Protein AF-A0A7J9Y4L5-F1 (afdb_monomer_lite)

Structure (mmCIF, N/CA/C/O backbone):
data_AF-A0A7J9Y4L5-F1
#
_entry.id   AF-A0A7J9Y4L5-F1
#
loop_
_atom_site.group_PDB
_atom_site.id
_atom_site.type_symbol
_atom_site.label_atom_id
_atom_site.label_alt_id
_atom_site.label_comp_id
_atom_site.label_asym_id
_atom_site.label_entity_id
_atom_site.label_seq_id
_atom_site.pdbx_PDB_ins_code
_atom_site.Cartn_x
_atom_site.Cartn_y
_atom_site.Cartn_z
_atom_site.occupancy
_atom_site.B_iso_or_equiv
_atom_site.auth_seq_id
_atom_site.auth_comp_id
_atom_site.auth_asym_id
_atom_site.auth_atom_id
_atom_site.pdbx_PDB_model_num
ATOM 1 N N . MET A 1 1 ? 17.121 27.823 46.469 1.00 48.62 1 MET A N 1
ATOM 2 C CA . MET A 1 1 ? 16.481 26.758 45.669 1.00 48.62 1 MET A CA 1
ATOM 3 C C . MET A 1 1 ? 16.625 27.134 44.200 1.00 48.62 1 MET A C 1
ATOM 5 O O . MET A 1 1 ? 15.934 28.035 43.753 1.00 48.62 1 MET A O 1
ATOM 9 N N . LEU A 1 2 ? 17.602 26.552 43.496 1.00 52.81 2 LEU A N 1
ATOM 10 C CA . LEU A 1 2 ? 17.820 26.772 42.059 1.00 52.81 2 LEU A CA 1
ATOM 11 C C . LEU A 1 2 ? 17.184 25.622 41.260 1.00 52.81 2 LEU A C 1
ATOM 13 O O . LEU A 1 2 ? 17.305 24.476 41.698 1.00 52.81 2 LEU A O 1
ATOM 17 N N . PRO A 1 3 ? 16.549 25.881 40.104 1.00 65.38 3 PRO A N 1
ATOM 18 C CA . PRO A 1 3 ? 16.038 24.817 39.252 1.00 65.38 3 PRO A CA 1
ATOM 19 C C . PRO A 1 3 ? 17.177 24.134 38.482 1.00 65.38 3 PRO A C 1
ATOM 21 O O . PRO A 1 3 ? 18.022 24.784 37.863 1.00 65.38 3 PRO A O 1
ATOM 24 N N . ALA A 1 4 ? 17.182 22.802 38.531 1.00 57.53 4 ALA A N 1
ATOM 25 C CA . ALA A 1 4 ? 18.110 21.948 37.807 1.00 57.53 4 ALA A CA 1
ATOM 26 C C . ALA A 1 4 ? 17.951 22.133 36.289 1.00 57.53 4 ALA A C 1
ATOM 28 O O . ALA A 1 4 ? 16.862 22.007 35.728 1.00 57.53 4 ALA A O 1
ATOM 29 N N . ARG A 1 5 ? 19.066 22.436 35.624 1.00 57.91 5 ARG A N 1
ATOM 30 C CA . ARG A 1 5 ? 19.167 22.599 34.174 1.00 57.91 5 ARG A CA 1
ATOM 31 C C . ARG A 1 5 ? 19.217 21.207 33.534 1.00 57.91 5 ARG A C 1
ATOM 33 O O . ARG A 1 5 ? 20.216 20.505 33.666 1.00 57.91 5 ARG A O 1
ATOM 40 N N . VAL A 1 6 ? 18.144 20.800 32.860 1.00 63.28 6 VAL A N 1
ATOM 41 C CA . VAL A 1 6 ? 18.104 19.553 32.081 1.00 63.28 6 VAL A CA 1
ATOM 42 C C . VAL A 1 6 ? 18.941 19.751 30.816 1.00 63.28 6 VAL A C 1
ATOM 44 O O . VAL A 1 6 ? 18.587 20.535 29.939 1.00 63.28 6 VAL A O 1
ATOM 47 N N . SER A 1 7 ? 20.086 19.071 30.754 1.00 60.62 7 SER A N 1
ATOM 48 C CA . SER A 1 7 ? 20.975 19.047 29.592 1.00 60.62 7 SER A CA 1
ATOM 49 C C . SER A 1 7 ? 20.560 17.898 28.675 1.00 60.62 7 SER A C 1
ATOM 51 O O . SER A 1 7 ? 20.780 16.731 28.997 1.00 60.62 7 SER A O 1
ATOM 53 N N . ILE A 1 8 ? 19.924 18.219 27.549 1.00 56.81 8 ILE A N 1
ATOM 54 C CA . ILE A 1 8 ? 19.566 17.242 26.515 1.00 56.81 8 ILE A CA 1
ATOM 55 C C . ILE A 1 8 ? 20.778 17.085 25.592 1.00 56.81 8 ILE A C 1
ATOM 57 O O . ILE A 1 8 ? 21.030 17.925 24.731 1.00 56.81 8 ILE A O 1
ATOM 61 N N . SER A 1 9 ? 21.542 16.009 25.789 1.00 58.44 9 SER A N 1
ATOM 62 C CA . SER A 1 9 ? 22.576 15.574 24.846 1.00 58.44 9 SER A CA 1
ATOM 63 C C . SER A 1 9 ? 21.907 14.891 23.656 1.00 58.44 9 SER A C 1
ATOM 65 O O . SER A 1 9 ? 21.379 13.788 23.783 1.00 58.44 9 SER A O 1
ATOM 67 N N . ILE A 1 10 ? 21.923 15.549 22.500 1.00 63.53 10 ILE A N 1
ATOM 68 C CA . ILE A 1 10 ? 21.494 14.971 21.224 1.00 63.53 10 ILE A CA 1
ATOM 69 C C . ILE A 1 10 ? 22.651 14.102 20.701 1.00 63.53 10 ILE A C 1
ATOM 71 O O . ILE A 1 10 ? 23.722 14.649 20.427 1.00 63.53 10 ILE A O 1
ATOM 75 N N . PRO A 1 11 ? 22.495 12.774 20.545 1.00 60.59 11 PRO A N 1
ATOM 76 C CA . PRO A 1 11 ? 23.514 11.964 19.894 1.00 60.59 11 PRO A CA 1
ATOM 77 C C . PRO A 1 11 ? 23.553 12.308 18.400 1.00 60.59 11 PRO A C 1
ATOM 79 O O . PRO A 1 11 ? 22.579 12.117 17.670 1.00 60.59 11 PRO A O 1
ATOM 82 N N . ALA A 1 12 ? 24.689 12.839 17.948 1.00 59.59 12 ALA A N 1
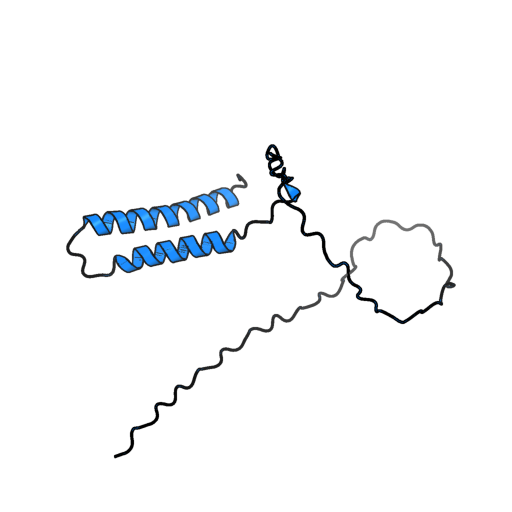ATOM 83 C CA . ALA A 1 12 ? 24.987 13.039 16.539 1.00 59.59 12 ALA A CA 1
ATOM 84 C C . ALA A 1 12 ? 25.144 11.668 15.864 1.00 59.59 12 ALA A C 1
ATOM 86 O O . ALA A 1 12 ? 26.113 10.949 16.104 1.00 59.59 12 ALA A O 1
ATOM 87 N N . TRP A 1 13 ? 24.173 11.290 15.036 1.00 60.22 13 TRP A N 1
ATOM 88 C CA . TRP A 1 13 ? 24.277 10.101 14.197 1.00 60.22 13 TRP A CA 1
ATOM 89 C C . TRP A 1 13 ? 25.297 10.360 13.076 1.00 60.22 13 TRP A C 1
ATOM 91 O O . TRP A 1 13 ? 25.251 11.424 12.451 1.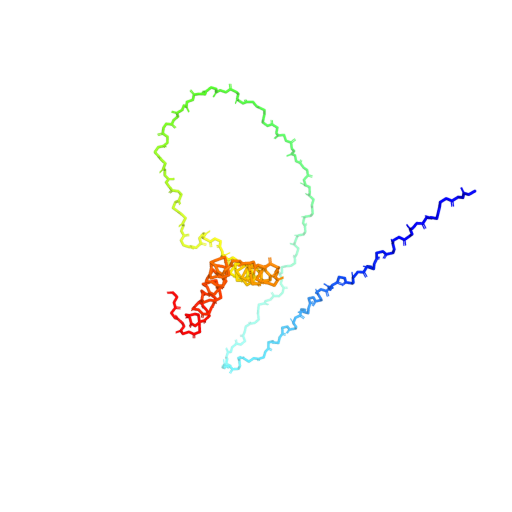00 60.22 13 TRP A O 1
ATOM 101 N N . PRO A 1 14 ? 26.218 9.424 12.793 1.00 59.22 14 PRO A N 1
ATOM 102 C CA . PRO A 1 14 ? 27.179 9.585 11.714 1.00 59.22 14 PRO A CA 1
ATOM 103 C C . PRO A 1 14 ? 26.463 9.502 10.362 1.00 59.22 14 PRO A C 1
ATOM 105 O O . PRO A 1 14 ? 25.788 8.522 10.048 1.00 59.22 14 PRO A O 1
ATOM 108 N N . VAL A 1 15 ? 26.626 10.545 9.552 1.00 67.00 15 VAL A N 1
ATOM 109 C CA . VAL A 1 15 ? 26.184 10.574 8.155 1.00 67.00 15 VAL A CA 1
ATOM 110 C C . VAL A 1 15 ? 27.027 9.566 7.360 1.00 67.00 15 VAL A C 1
ATOM 112 O O . VAL A 1 15 ? 28.257 9.660 7.392 1.00 67.00 15 VAL A O 1
ATOM 115 N N . PRO A 1 16 ? 26.429 8.613 6.622 1.00 54.62 16 PRO A N 1
ATOM 116 C CA . PRO A 1 16 ? 27.189 7.757 5.725 1.00 54.62 16 PRO A CA 1
ATOM 117 C C . PRO A 1 16 ? 27.690 8.589 4.538 1.00 54.62 16 PRO A C 1
ATOM 119 O O . PRO A 1 16 ? 26.931 8.976 3.651 1.00 54.62 16 PRO A O 1
ATOM 122 N N . VAL A 1 17 ? 28.993 8.867 4.521 1.00 64.75 17 VAL A N 1
ATOM 123 C CA . VAL A 1 17 ? 29.694 9.371 3.338 1.00 64.75 17 VAL A CA 1
ATOM 124 C C . VAL A 1 17 ? 29.750 8.228 2.329 1.00 64.75 17 VAL A C 1
ATOM 126 O O . VAL A 1 17 ? 30.567 7.313 2.446 1.00 64.75 17 VAL A O 1
ATOM 129 N N . SER A 1 18 ? 28.867 8.267 1.334 1.00 52.19 18 SER A N 1
ATOM 130 C CA . SER A 1 18 ? 28.923 7.397 0.160 1.00 52.19 18 SER A CA 1
ATOM 131 C C . SER A 1 18 ? 30.218 7.671 -0.604 1.00 52.19 18 SER A C 1
ATOM 133 O O . SER A 1 18 ? 30.294 8.561 -1.450 1.00 52.19 18 SER A O 1
ATOM 135 N N . ARG A 1 19 ? 31.266 6.914 -0.275 1.00 46.03 19 ARG A N 1
ATOM 136 C CA . ARG A 1 19 ? 32.531 6.872 -1.005 1.00 46.03 19 ARG A CA 1
ATOM 137 C C . ARG A 1 19 ? 32.232 6.381 -2.423 1.00 46.03 19 ARG A C 1
ATOM 139 O O . ARG A 1 19 ? 32.012 5.194 -2.642 1.00 46.03 19 ARG A O 1
ATOM 146 N N . THR A 1 20 ? 32.216 7.296 -3.386 1.00 48.00 20 THR A N 1
ATOM 147 C CA . THR A 1 20 ? 32.236 6.978 -4.816 1.00 48.00 20 THR A CA 1
ATOM 148 C C . THR A 1 20 ? 33.522 6.218 -5.128 1.00 48.00 20 THR A C 1
ATOM 150 O O . THR A 1 20 ? 34.573 6.818 -5.354 1.00 48.00 20 THR A O 1
ATOM 153 N N . ALA A 1 21 ? 33.447 4.888 -5.112 1.00 41.62 21 ALA A N 1
ATOM 154 C CA . ALA A 1 21 ? 34.438 4.028 -5.730 1.00 41.62 21 ALA A CA 1
ATOM 155 C C . ALA A 1 21 ? 34.339 4.242 -7.245 1.00 41.62 21 ALA A C 1
ATOM 157 O O . ALA A 1 21 ? 33.428 3.750 -7.906 1.00 41.62 21 ALA A O 1
ATOM 158 N N . ARG A 1 22 ? 35.250 5.054 -7.783 1.00 43.91 22 ARG A N 1
ATOM 159 C CA . ARG A 1 22 ? 35.486 5.153 -9.219 1.00 43.91 22 ARG A CA 1
ATOM 160 C C . ARG A 1 22 ? 36.150 3.841 -9.624 1.00 43.91 22 ARG A C 1
ATOM 162 O O . ARG A 1 22 ? 37.326 3.633 -9.339 1.00 43.91 22 ARG A O 1
ATOM 169 N N . SER A 1 23 ? 35.356 2.938 -10.188 1.00 45.38 23 SER A N 1
ATOM 170 C CA . SER A 1 23 ? 35.836 1.709 -10.800 1.00 45.38 23 SER A CA 1
ATOM 171 C C . SER A 1 23 ? 36.880 2.062 -11.855 1.00 45.38 23 SER A C 1
ATOM 173 O O . SER A 1 23 ? 36.655 2.872 -12.755 1.00 45.38 23 SER A O 1
ATOM 175 N N . SER A 1 24 ? 38.056 1.474 -11.687 1.00 45.03 24 SER A N 1
ATOM 176 C CA . SER A 1 24 ? 39.093 1.389 -12.698 1.00 45.03 24 SER A CA 1
ATOM 177 C C . SER A 1 24 ? 38.498 0.800 -13.973 1.00 45.03 24 SER A C 1
ATOM 179 O O . SER A 1 24 ? 37.920 -0.288 -13.955 1.00 45.03 24 SER A O 1
ATOM 181 N N . VAL A 1 25 ? 38.645 1.538 -15.067 1.00 49.91 25 VAL A N 1
ATOM 182 C CA . VAL A 1 25 ? 38.415 1.075 -16.431 1.00 49.91 25 VAL A CA 1
ATOM 183 C C . VAL A 1 25 ? 39.324 -0.135 -16.667 1.00 49.91 25 VAL A C 1
ATOM 185 O O . VAL A 1 25 ? 40.533 0.014 -16.811 1.00 49.91 25 VAL A O 1
ATOM 188 N N . SER A 1 26 ? 38.744 -1.334 -16.644 1.00 38.66 26 SER A N 1
ATOM 189 C CA . SER A 1 26 ? 39.373 -2.557 -17.137 1.00 38.66 26 SER A CA 1
ATOM 190 C C . SER A 1 26 ? 38.939 -2.714 -18.592 1.00 38.66 26 SER A C 1
ATOM 192 O O . SER A 1 26 ? 37.850 -3.199 -18.891 1.00 38.66 26 SER A O 1
ATOM 194 N N . CYS A 1 27 ? 39.769 -2.186 -19.490 1.00 43.56 27 CYS A N 1
ATOM 195 C CA . CYS A 1 27 ? 39.776 -2.568 -20.894 1.00 43.56 27 CYS A CA 1
ATOM 196 C C . CYS A 1 27 ? 40.541 -3.884 -20.995 1.00 43.56 27 CYS A C 1
ATOM 198 O O . CYS A 1 27 ? 41.760 -3.855 -21.064 1.00 43.56 27 CYS A O 1
ATOM 200 N N . ASP A 1 28 ? 39.832 -5.006 -20.991 1.00 39.28 28 ASP A N 1
ATOM 201 C CA . ASP A 1 28 ? 40.347 -6.281 -21.486 1.00 39.28 28 ASP A CA 1
ATOM 202 C C . ASP A 1 28 ? 39.157 -7.159 -21.866 1.00 39.28 28 ASP A C 1
ATOM 204 O O . ASP A 1 28 ? 38.507 -7.739 -21.002 1.00 39.28 28 ASP A O 1
ATOM 208 N N . SER A 1 29 ? 38.826 -7.177 -23.160 1.00 45.38 29 SER A N 1
ATOM 209 C CA . SER A 1 29 ? 38.272 -8.329 -23.894 1.00 45.38 29 SER A CA 1
ATOM 210 C C . SER A 1 29 ? 37.582 -7.857 -25.177 1.00 45.38 29 SER A C 1
ATOM 212 O O . SER A 1 29 ? 36.360 -7.815 -25.266 1.00 45.38 29 SER A O 1
ATOM 214 N N . GLN A 1 30 ? 38.382 -7.493 -26.183 1.00 45.81 30 GLN A N 1
ATOM 215 C CA . GLN A 1 30 ? 38.059 -7.759 -27.589 1.00 45.81 30 GLN A CA 1
ATOM 216 C C . GLN A 1 30 ? 39.367 -7.998 -28.354 1.00 45.81 30 GLN A C 1
ATOM 218 O O . GLN A 1 30 ? 39.873 -7.144 -29.075 1.00 45.81 30 GLN A O 1
ATOM 223 N N . GLN A 1 31 ? 39.929 -9.196 -28.173 1.00 45.88 31 GLN A N 1
ATOM 224 C CA . GLN A 1 31 ? 40.789 -9.804 -29.183 1.00 45.88 31 GLN A CA 1
ATOM 225 C C . GLN A 1 31 ? 39.900 -10.327 -30.313 1.00 45.88 31 GLN A C 1
ATOM 227 O O . GLN A 1 31 ? 39.417 -11.447 -30.205 1.00 45.88 31 GLN A O 1
ATOM 232 N N . ILE A 1 32 ? 39.712 -9.567 -31.394 1.00 45.00 32 ILE A N 1
ATOM 233 C CA . ILE A 1 32 ? 39.386 -10.141 -32.708 1.00 45.00 32 ILE A CA 1
ATOM 234 C C . ILE A 1 32 ? 40.100 -9.316 -33.798 1.00 45.00 32 ILE A C 1
ATOM 236 O O . ILE A 1 32 ? 39.703 -8.205 -34.124 1.00 45.00 32 ILE A O 1
ATOM 240 N N . THR A 1 33 ? 41.120 -9.945 -34.388 1.00 49.50 33 THR A N 1
ATOM 241 C CA . THR A 1 33 ? 41.689 -9.704 -35.731 1.00 49.50 33 THR A CA 1
ATOM 242 C C . THR A 1 33 ? 42.712 -8.576 -35.912 1.00 49.50 33 THR A C 1
ATOM 244 O O . THR A 1 33 ? 42.414 -7.388 -35.979 1.00 49.50 33 THR A O 1
ATOM 247 N N . ALA A 1 34 ? 43.956 -9.013 -36.110 1.00 41.41 34 ALA A N 1
ATOM 248 C CA . ALA A 1 34 ? 45.062 -8.242 -36.648 1.00 41.41 34 ALA A CA 1
ATOM 249 C C . ALA A 1 34 ? 44.814 -7.830 -38.109 1.00 41.41 34 ALA A C 1
ATOM 251 O O . ALA A 1 34 ? 44.546 -8.695 -38.938 1.00 41.41 34 ALA A O 1
ATOM 252 N N . ALA A 1 35 ? 44.996 -6.546 -38.434 1.00 43.47 35 ALA A N 1
ATOM 253 C CA . ALA A 1 35 ? 45.681 -6.093 -39.651 1.00 43.47 35 ALA A CA 1
ATOM 254 C C . ALA A 1 35 ? 45.762 -4.554 -39.716 1.00 43.47 35 ALA A C 1
ATOM 256 O O . ALA A 1 35 ? 44.750 -3.866 -39.673 1.00 43.47 35 ALA A O 1
ATOM 257 N N . ARG A 1 36 ? 46.986 -4.070 -39.967 1.00 42.78 36 ARG A N 1
ATOM 258 C CA . ARG A 1 36 ? 47.388 -2.736 -40.461 1.00 42.78 36 ARG A CA 1
ATOM 259 C C . ARG A 1 36 ? 47.532 -1.589 -39.453 1.00 42.78 36 ARG A C 1
ATOM 261 O O . ARG A 1 36 ? 46.604 -0.878 -39.094 1.00 42.78 36 ARG A O 1
ATOM 268 N N . CYS A 1 37 ? 48.805 -1.363 -39.140 1.00 39.53 37 CYS A N 1
ATOM 269 C CA . CYS A 1 37 ? 49.416 -0.132 -38.666 1.00 39.53 37 CYS A CA 1
ATOM 270 C C . CYS A 1 37 ? 49.047 1.089 -39.528 1.00 39.53 37 CYS A C 1
ATOM 272 O O . CYS A 1 37 ? 49.304 1.065 -40.730 1.00 39.53 37 CYS A O 1
ATOM 274 N N . VAL A 1 38 ? 48.586 2.175 -38.897 1.00 56.41 38 VAL A N 1
ATOM 275 C CA . VAL A 1 38 ? 48.812 3.575 -39.318 1.00 56.41 38 VAL A CA 1
ATOM 276 C C . VAL A 1 38 ? 48.807 4.453 -38.051 1.00 56.41 38 VAL A C 1
ATOM 278 O O . VAL A 1 38 ? 47.763 4.541 -37.406 1.00 56.41 38 VAL A O 1
ATOM 281 N N . PRO A 1 39 ? 49.917 5.097 -37.642 1.00 66.88 39 PRO A N 1
ATOM 282 C CA . PRO A 1 39 ? 49.884 6.096 -36.572 1.00 66.88 39 PRO A CA 1
ATOM 283 C C . PRO A 1 39 ? 49.572 7.500 -37.131 1.00 66.88 39 PRO A C 1
ATOM 285 O O . PRO A 1 39 ? 50.222 7.916 -38.092 1.00 66.88 39 PRO A O 1
ATOM 288 N N . PRO A 1 40 ? 48.646 8.282 -36.544 1.00 54.78 40 PRO A N 1
ATOM 289 C CA . PRO A 1 40 ? 48.585 9.715 -36.801 1.00 54.78 40 PRO A CA 1
ATOM 290 C C . PRO A 1 40 ? 49.610 10.476 -35.939 1.00 54.78 40 PRO A C 1
ATOM 292 O O . PRO A 1 40 ? 49.744 10.261 -34.736 1.00 54.78 40 PRO A O 1
ATOM 295 N N . SER A 1 41 ? 50.346 11.353 -36.620 1.00 48.12 41 SER A N 1
ATOM 296 C CA . SER A 1 41 ? 51.450 12.202 -36.157 1.00 48.12 41 SER A CA 1
ATOM 297 C C . SER A 1 41 ? 51.089 13.162 -34.998 1.00 48.12 41 SER A C 1
ATOM 299 O O . SER A 1 41 ? 49.956 13.646 -34.944 1.00 48.12 41 SER A O 1
ATOM 301 N N . PRO A 1 42 ? 52.041 13.510 -34.102 1.00 51.66 42 PRO A N 1
ATOM 302 C CA . PRO A 1 42 ? 51.833 14.445 -32.999 1.00 51.66 42 PRO A CA 1
ATOM 303 C C . PRO A 1 42 ? 52.127 15.894 -33.421 1.00 51.66 42 PRO A C 1
ATOM 305 O O . PRO A 1 42 ? 53.256 16.366 -33.312 1.00 51.66 42 PRO A O 1
ATOM 308 N N . ALA A 1 43 ? 51.115 16.636 -33.872 1.00 45.59 43 ALA A N 1
ATOM 309 C CA . ALA A 1 43 ? 51.233 18.086 -34.051 1.00 45.59 43 ALA A CA 1
ATOM 310 C C . ALA A 1 43 ? 49.864 18.780 -34.010 1.00 45.59 43 ALA A C 1
ATOM 312 O O . ALA A 1 43 ? 49.284 19.065 -35.049 1.00 45.59 43 ALA A O 1
ATOM 313 N N . CYS A 1 44 ? 49.349 19.063 -32.810 1.00 38.69 44 CYS A N 1
ATOM 314 C CA . CYS A 1 44 ? 48.456 20.209 -32.590 1.00 38.69 44 CYS A CA 1
ATOM 315 C C . CYS A 1 44 ? 48.363 20.522 -31.087 1.00 38.69 44 CYS A C 1
ATOM 317 O O . CYS A 1 44 ? 47.376 20.222 -30.420 1.00 38.69 44 CYS A O 1
ATOM 319 N N . GLN A 1 45 ? 49.438 21.082 -30.529 1.00 51.84 45 GLN A N 1
ATOM 320 C CA . GLN A 1 45 ? 49.351 21.868 -29.298 1.00 51.84 45 GLN A CA 1
ATOM 321 C C . GLN A 1 45 ? 49.035 23.322 -29.663 1.00 51.84 45 GLN A C 1
ATOM 323 O O . GLN A 1 45 ? 49.470 23.799 -30.710 1.00 51.84 45 GLN A O 1
ATOM 328 N N . THR A 1 46 ? 48.421 24.029 -28.709 1.00 40.69 46 THR A N 1
ATOM 329 C CA . THR A 1 46 ? 48.274 25.497 -28.613 1.00 40.69 46 THR A CA 1
ATOM 330 C C . THR A 1 46 ? 46.938 26.034 -29.131 1.00 40.69 46 THR A C 1
ATOM 332 O O . THR A 1 46 ? 46.704 26.115 -30.328 1.00 40.69 46 THR A O 1
ATOM 335 N N . ILE A 1 47 ? 46.053 26.430 -28.213 1.00 49.53 47 ILE A N 1
ATOM 336 C CA . ILE A 1 47 ? 45.829 27.833 -27.816 1.00 49.53 47 ILE A CA 1
ATOM 337 C C . ILE A 1 47 ? 44.919 27.806 -26.578 1.00 49.53 47 ILE A C 1
ATOM 339 O O . ILE A 1 47 ? 43.778 27.353 -26.624 1.00 49.53 47 ILE A O 1
ATOM 343 N N . GLY A 1 48 ? 45.449 28.284 -25.453 1.00 44.66 48 GLY A N 1
ATOM 344 C CA . GLY A 1 48 ? 44.635 28.692 -24.318 1.00 44.66 48 GLY A CA 1
ATOM 345 C C . GLY A 1 48 ? 44.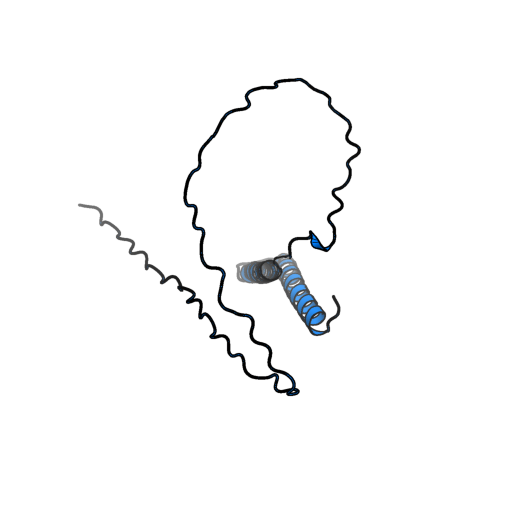116 30.110 -24.541 1.00 44.66 48 GLY A C 1
ATOM 346 O O . GLY A 1 48 ? 44.879 30.980 -24.949 1.00 44.66 48 GLY A O 1
ATOM 347 N N . VAL A 1 49 ? 42.847 30.354 -24.216 1.00 53.19 49 VAL A N 1
ATOM 348 C CA . VAL A 1 49 ? 42.356 31.696 -23.882 1.00 53.19 49 VAL A CA 1
ATOM 349 C C . VAL A 1 49 ? 41.467 31.569 -22.655 1.00 53.19 49 VAL A C 1
ATOM 351 O O . VAL A 1 49 ? 40.351 31.057 -22.700 1.00 53.19 49 VAL A O 1
ATOM 354 N N . ALA A 1 50 ? 42.014 32.021 -21.534 1.00 50.12 50 ALA A N 1
ATOM 355 C CA . ALA A 1 50 ? 41.259 32.354 -20.349 1.00 50.12 50 ALA A CA 1
ATOM 356 C C . ALA A 1 50 ? 40.604 33.737 -20.519 1.00 50.12 50 ALA A C 1
ATOM 358 O O . ALA A 1 50 ? 41.163 34.612 -21.179 1.00 50.12 50 ALA A O 1
ATOM 359 N N . LEU A 1 51 ? 39.514 33.926 -19.766 1.00 50.38 51 LEU A N 1
ATOM 360 C CA . LEU A 1 51 ? 38.963 35.177 -19.221 1.00 50.38 51 LEU A CA 1
ATOM 361 C C . LEU A 1 51 ? 37.678 35.735 -19.860 1.00 50.38 51 LEU A C 1
ATOM 363 O O . LEU A 1 51 ? 37.637 36.098 -21.030 1.00 50.38 51 LEU A O 1
ATOM 367 N N . ARG A 1 52 ? 36.735 36.011 -18.937 1.00 43.34 52 ARG A N 1
ATOM 368 C CA . ARG A 1 52 ? 35.932 37.248 -18.816 1.00 43.34 52 ARG A CA 1
ATOM 369 C C . ARG A 1 52 ? 34.427 37.127 -19.133 1.00 43.34 52 ARG A C 1
ATOM 371 O O . ARG A 1 52 ? 33.976 37.447 -20.222 1.00 43.34 52 ARG A O 1
ATOM 378 N N . GLY A 1 53 ? 33.625 36.814 -18.106 1.00 46.09 53 GLY A N 1
ATOM 379 C CA . GLY A 1 53 ? 32.395 37.601 -17.873 1.00 46.09 53 GLY A CA 1
ATOM 380 C C . GLY A 1 53 ? 32.782 39.010 -17.379 1.00 46.09 53 GLY A C 1
ATOM 381 O O . GLY A 1 53 ? 33.954 39.177 -17.029 1.00 46.09 53 GLY A O 1
ATOM 382 N N . PRO A 1 54 ? 31.892 40.026 -17.303 1.00 55.97 54 PRO A N 1
ATOM 383 C CA . PRO A 1 54 ? 30.426 39.967 -17.172 1.00 55.97 54 PRO A CA 1
ATOM 384 C C . PRO A 1 54 ? 29.662 40.942 -18.111 1.00 55.97 54 PRO A C 1
ATOM 386 O O . PRO A 1 54 ? 30.243 41.900 -18.600 1.00 55.97 54 PRO A O 1
ATOM 389 N N . HIS A 1 55 ? 28.340 40.798 -18.280 1.00 48.59 55 HIS A N 1
ATOM 390 C CA . HIS A 1 55 ? 27.455 41.976 -18.342 1.00 48.59 55 HIS A CA 1
ATOM 391 C C . HIS A 1 55 ? 25.989 41.611 -18.085 1.00 48.59 55 HIS A C 1
ATOM 393 O O . HIS A 1 55 ? 25.364 40.849 -18.815 1.00 48.59 55 HIS A O 1
ATOM 399 N N . ARG A 1 56 ? 25.457 42.185 -17.004 1.00 53.19 56 ARG A N 1
ATOM 400 C CA . ARG A 1 56 ? 24.065 42.134 -16.563 1.00 53.19 56 ARG A CA 1
ATOM 401 C C . ARG A 1 56 ? 23.462 43.510 -16.842 1.00 53.19 56 ARG A C 1
ATOM 403 O O . ARG A 1 56 ? 23.744 44.444 -16.104 1.00 53.19 56 ARG A O 1
ATOM 410 N N . GLN A 1 57 ? 22.654 43.628 -17.888 1.00 53.19 57 GLN A 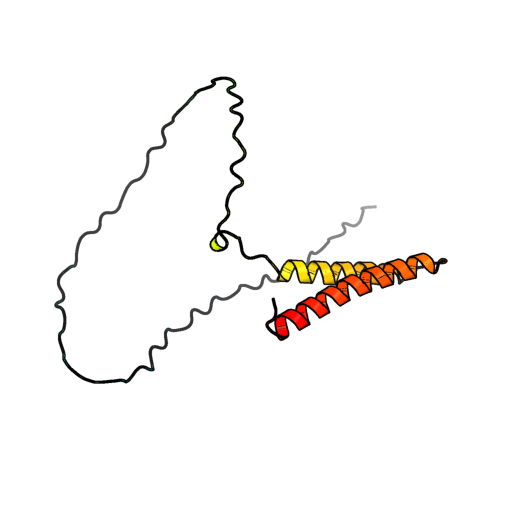N 1
ATOM 411 C CA . GLN A 1 57 ? 21.739 44.746 -18.165 1.00 53.19 57 GLN A CA 1
ATOM 412 C C . GLN A 1 57 ? 20.543 44.086 -18.876 1.00 53.19 57 GLN A C 1
ATOM 414 O O . GLN A 1 57 ? 20.744 43.383 -19.852 1.00 53.19 57 GLN A O 1
ATOM 419 N N . GLY A 1 58 ? 19.310 44.077 -18.376 1.00 44.53 58 GLY A N 1
ATOM 420 C CA . GLY A 1 58 ? 18.565 45.198 -17.826 1.00 44.53 58 GLY A CA 1
ATOM 421 C C . GLY A 1 58 ? 17.482 45.590 -18.835 1.00 44.53 58 GLY A C 1
ATOM 422 O O . GLY A 1 58 ? 17.562 46.674 -19.392 1.00 44.53 58 GLY A O 1
ATOM 423 N N . VAL A 1 59 ? 16.504 44.712 -19.096 1.00 54.25 59 VAL A N 1
ATOM 424 C CA . VAL A 1 59 ? 15.259 45.093 -19.786 1.00 54.25 59 VAL A CA 1
ATOM 425 C C . VAL A 1 59 ? 14.194 45.280 -18.718 1.00 54.25 59 VAL A C 1
ATOM 427 O O . VAL A 1 59 ? 13.773 44.332 -18.055 1.00 54.25 59 VAL A O 1
ATOM 430 N N . LYS A 1 60 ? 13.858 46.550 -18.516 1.00 53.19 60 LYS A N 1
ATOM 431 C CA . LYS A 1 60 ? 12.734 47.028 -17.729 1.00 53.19 60 LYS A CA 1
ATOM 432 C C . LYS A 1 60 ? 11.527 47.211 -18.659 1.00 53.19 60 LYS A C 1
ATOM 434 O O . LYS A 1 60 ? 11.687 47.700 -19.771 1.00 53.19 60 LYS A O 1
ATOM 439 N N . ASP A 1 61 ? 10.370 46.840 -18.121 1.00 54.34 61 ASP A N 1
ATOM 440 C CA . ASP A 1 61 ? 9.027 47.371 -18.375 1.00 5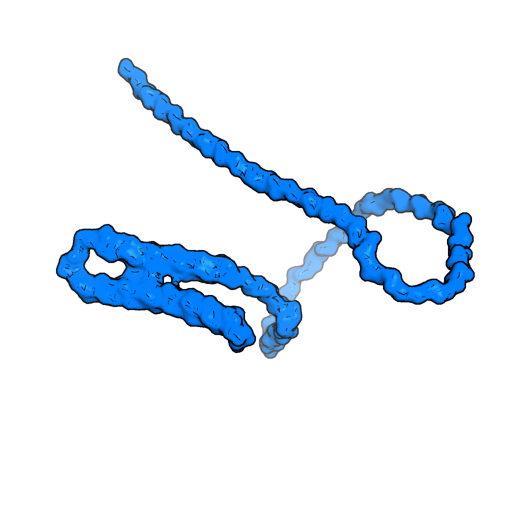4.34 61 ASP A CA 1
ATOM 441 C C . ASP A 1 61 ? 8.337 47.096 -19.726 1.00 54.34 61 ASP A C 1
ATOM 443 O O . ASP A 1 61 ? 8.573 47.767 -20.723 1.00 54.34 61 ASP A O 1
ATOM 447 N N . VAL A 1 62 ? 7.317 46.226 -19.682 1.00 63.06 62 VAL A N 1
ATOM 448 C CA . VAL A 1 62 ? 6.033 46.497 -20.354 1.00 63.06 62 VAL A CA 1
ATOM 449 C C . VAL A 1 62 ? 4.888 46.134 -19.394 1.00 63.06 62 VAL A C 1
ATOM 451 O O . VAL A 1 62 ? 4.607 44.951 -19.198 1.00 63.06 62 VAL A O 1
ATOM 454 N N . PRO A 1 63 ? 4.209 47.113 -18.772 1.00 60.69 63 PRO A N 1
ATOM 455 C CA . PRO A 1 63 ? 2.902 46.912 -18.167 1.00 60.69 63 PRO A CA 1
ATOM 456 C C . PRO A 1 63 ? 1.841 47.200 -19.234 1.00 60.69 63 PRO A C 1
ATOM 458 O O . PRO A 1 63 ? 1.547 48.350 -19.549 1.00 60.69 63 PRO A O 1
ATOM 461 N N . GLY A 1 64 ? 1.294 46.139 -19.823 1.00 52.00 64 GLY A N 1
ATOM 462 C CA . GLY A 1 64 ? 0.319 46.222 -20.907 1.00 52.00 64 GLY A CA 1
ATOM 463 C C . GLY A 1 64 ? -0.752 45.154 -20.763 1.00 52.00 64 GLY A C 1
ATOM 464 O O . GLY A 1 64 ? -0.633 44.072 -21.317 1.00 52.00 64 GLY A O 1
ATOM 465 N N . SER A 1 65 ? -1.758 45.477 -19.953 1.00 46.50 65 SER A N 1
ATOM 466 C CA . SER A 1 65 ? -3.176 45.166 -20.163 1.00 46.50 65 SER A CA 1
ATOM 467 C C . SER A 1 65 ? -3.547 43.952 -21.031 1.00 46.50 65 SER A C 1
ATOM 469 O O . SER A 1 65 ? -3.497 44.004 -22.255 1.00 46.50 65 SER A O 1
ATOM 471 N N . ALA A 1 66 ? -4.117 42.951 -20.358 1.00 53.78 66 ALA A N 1
ATOM 472 C CA . ALA A 1 66 ? -5.424 42.388 -20.697 1.00 53.78 66 ALA A CA 1
ATOM 473 C C . ALA A 1 66 ? -5.711 42.153 -22.193 1.00 53.78 66 ALA A C 1
ATOM 475 O O . ALA A 1 66 ? -6.589 42.790 -22.770 1.00 53.78 66 ALA A O 1
ATOM 476 N N . LEU A 1 67 ? -5.080 41.137 -22.775 1.00 53.41 67 LEU A N 1
ATOM 477 C CA . LEU A 1 67 ? -5.760 40.320 -23.771 1.00 53.41 67 LEU A CA 1
ATOM 478 C C . LEU A 1 67 ? -5.919 38.936 -23.154 1.00 53.41 67 LEU A C 1
ATOM 480 O O . LEU A 1 67 ? -4.963 38.180 -22.999 1.00 53.41 67 LEU A O 1
ATOM 484 N N . LYS A 1 68 ? -7.139 38.645 -22.699 1.00 52.69 68 LYS A N 1
ATOM 485 C CA . LYS A 1 68 ? -7.548 37.303 -22.289 1.00 52.69 68 LYS A CA 1
ATOM 486 C C . LYS A 1 68 ? -7.711 36.504 -23.583 1.00 52.69 68 LYS A C 1
ATOM 488 O O . LYS A 1 68 ? -8.823 36.291 -24.054 1.00 52.69 68 LYS A O 1
ATOM 493 N N . GLU A 1 69 ? -6.583 36.192 -24.213 1.00 56.31 69 GLU A N 1
ATOM 494 C CA . GLU A 1 69 ? -6.528 35.317 -25.370 1.00 56.31 69 GLU A CA 1
ATOM 495 C C . GLU A 1 69 ? -7.047 33.966 -24.893 1.00 56.31 69 GLU A C 1
ATOM 497 O O . GLU A 1 69 ? -6.503 33.351 -23.972 1.00 56.31 69 GLU A O 1
ATOM 502 N N . HIS A 1 70 ? -8.198 33.574 -25.430 1.00 48.88 70 HIS A N 1
ATOM 503 C CA . HIS A 1 70 ? -8.804 32.277 -25.192 1.00 48.88 70 HIS A CA 1
ATOM 504 C C . HIS A 1 70 ? -7.912 31.253 -25.905 1.00 48.88 70 HIS A C 1
ATOM 506 O O . HIS A 1 70 ? -8.224 30.798 -27.002 1.00 48.88 70 HIS A O 1
ATOM 512 N N . HIS A 1 71 ? -6.755 30.952 -25.309 1.00 55.53 71 HIS A N 1
ATOM 513 C CA . HIS A 1 71 ? -5.924 29.832 -25.705 1.00 55.53 71 HIS A CA 1
ATOM 514 C C . HIS A 1 71 ? -6.801 28.595 -25.554 1.00 55.53 71 HIS A C 1
ATOM 516 O O . HIS A 1 71 ? -7.086 28.145 -24.442 1.00 55.53 71 HIS A O 1
ATOM 522 N N . VAL A 1 72 ? -7.287 28.093 -26.691 1.00 59.22 72 VAL A N 1
ATOM 523 C CA . VAL A 1 72 ? -7.649 26.688 -26.847 1.00 59.22 72 VAL A CA 1
ATOM 524 C C . VAL A 1 72 ? -6.496 25.937 -26.204 1.00 59.22 72 VAL A C 1
ATOM 526 O O . VAL A 1 72 ? -5.354 26.110 -26.620 1.00 59.22 72 VAL A O 1
ATOM 529 N N . ALA A 1 73 ? -6.772 25.284 -25.079 1.00 60.44 73 ALA A N 1
ATOM 530 C CA . ALA A 1 73 ? -5.754 24.640 -24.280 1.00 60.44 73 ALA A CA 1
ATOM 531 C C . ALA A 1 73 ? -5.139 23.533 -25.137 1.00 60.44 73 ALA A C 1
ATOM 533 O O . ALA A 1 73 ? -5.686 22.437 -25.209 1.00 60.44 73 ALA A O 1
ATOM 534 N N . ASP A 1 74 ? -4.039 23.851 -25.819 1.00 65.25 74 ASP A N 1
ATOM 535 C CA . ASP A 1 74 ? -3.106 22.874 -26.347 1.00 65.25 74 ASP A CA 1
ATOM 536 C C . ASP A 1 74 ? -2.630 22.093 -25.126 1.00 65.25 74 ASP A C 1
ATOM 538 O O . ASP A 1 74 ? -1.750 22.529 -24.377 1.00 65.25 74 ASP A O 1
ATOM 542 N N . GLU A 1 75 ? -3.319 20.989 -24.841 1.00 72.19 75 GLU A N 1
ATOM 543 C CA . GLU A 1 75 ? -2.930 20.064 -23.793 1.00 72.19 75 GLU A CA 1
ATOM 544 C C . GLU A 1 75 ? -1.456 19.753 -24.038 1.00 72.19 75 GLU A C 1
ATOM 546 O O . GLU A 1 75 ? -1.111 19.368 -25.159 1.00 72.19 75 GLU A O 1
ATOM 551 N N . PRO A 1 76 ? -0.554 19.975 -23.067 1.00 75.50 76 PRO A N 1
ATOM 552 C CA . PRO A 1 76 ? 0.856 19.749 -23.306 1.00 75.50 76 PRO A CA 1
ATOM 553 C C . PRO A 1 76 ? 1.034 18.273 -23.660 1.00 75.50 76 PRO A C 1
ATOM 555 O O . PRO A 1 76 ? 0.945 17.404 -22.789 1.00 75.50 76 PRO A O 1
ATOM 558 N N . ILE A 1 77 ? 1.255 17.994 -24.951 1.00 73.50 77 ILE A N 1
ATOM 559 C CA . ILE A 1 77 ? 1.552 16.664 -25.477 1.00 73.50 77 ILE A CA 1
ATOM 560 C C . ILE A 1 77 ? 2.930 16.316 -24.935 1.00 73.50 77 ILE A C 1
ATOM 562 O O . ILE A 1 77 ? 3.964 16.578 -25.548 1.00 73.50 77 ILE A O 1
ATOM 566 N N . THR A 1 78 ? 2.945 15.783 -23.717 1.00 77.25 78 THR A N 1
ATOM 567 C CA . THR A 1 78 ? 4.154 15.237 -23.133 1.00 77.25 78 THR A CA 1
ATOM 568 C C . THR A 1 78 ? 4.441 13.956 -23.895 1.00 77.25 78 THR A C 1
ATOM 570 O O . THR A 1 78 ? 3.658 13.000 -23.863 1.00 77.25 78 THR A O 1
ATOM 573 N N . SER A 1 79 ? 5.528 13.951 -24.663 1.00 79.25 79 SER A N 1
ATOM 574 C CA . SER A 1 79 ? 5.962 12.718 -25.307 1.00 79.25 79 SER A CA 1
ATOM 575 C C . SER A 1 79 ? 6.260 11.677 -24.215 1.00 79.25 79 SER A C 1
ATOM 577 O O . SER A 1 79 ? 6.663 12.051 -23.109 1.00 79.25 79 SER A O 1
ATOM 579 N N . PRO A 1 80 ? 6.066 10.368 -24.466 1.00 75.44 80 PRO A N 1
ATOM 580 C CA . PRO A 1 80 ? 6.343 9.327 -23.471 1.00 75.44 80 PRO A CA 1
ATOM 581 C C . PRO A 1 80 ? 7.748 9.432 -22.853 1.00 75.44 80 PRO A C 1
ATOM 583 O O . PRO A 1 80 ? 7.930 9.097 -21.685 1.00 75.44 80 PRO A O 1
ATOM 586 N N . ASP A 1 81 ? 8.704 9.981 -23.607 1.00 76.62 81 ASP A N 1
ATOM 587 C CA . ASP A 1 81 ? 10.087 10.222 -23.186 1.00 76.62 81 ASP A CA 1
ATOM 588 C C . ASP A 1 81 ? 10.267 11.438 -22.260 1.00 76.62 81 ASP A C 1
ATOM 590 O O . ASP A 1 81 ? 11.246 11.521 -21.521 1.00 76.62 81 ASP A O 1
ATOM 594 N N . GLN A 1 82 ? 9.327 12.386 -22.263 1.00 82.81 82 GLN A N 1
ATOM 595 C CA . GLN A 1 82 ? 9.325 13.538 -21.357 1.00 82.81 82 GLN A CA 1
ATOM 596 C C . GLN A 1 82 ? 8.726 13.212 -19.984 1.00 82.81 82 GLN A C 1
ATOM 598 O O . GLN A 1 82 ? 8.880 14.004 -19.046 1.00 82.81 82 GLN A O 1
ATOM 603 N N . ARG A 1 83 ? 8.068 12.053 -19.819 1.00 79.81 83 ARG A N 1
ATOM 604 C CA . ARG A 1 83 ? 7.581 11.626 -18.504 1.00 79.81 83 ARG A CA 1
ATOM 605 C C . ARG A 1 83 ? 8.762 11.369 -17.579 1.00 79.81 83 ARG A C 1
ATOM 607 O O . ARG A 1 83 ? 9.551 10.444 -17.764 1.00 79.81 83 ARG A O 1
ATOM 614 N N . LYS A 1 84 ? 8.836 12.170 -16.517 1.00 79.00 84 LYS A N 1
ATOM 615 C CA . LYS A 1 84 ? 9.765 11.941 -15.413 1.00 79.00 84 LYS A CA 1
ATOM 616 C C . LYS A 1 84 ? 9.545 10.521 -14.865 1.00 79.00 84 LYS A C 1
ATOM 618 O O . LYS A 1 84 ? 8.396 10.176 -14.579 1.00 79.00 84 LYS A O 1
ATOM 623 N N . PRO A 1 85 ? 10.605 9.709 -14.689 1.00 78.31 85 PRO A N 1
ATOM 624 C CA . PRO A 1 85 ? 10.467 8.405 -14.059 1.00 78.31 85 PRO A CA 1
ATOM 625 C C . PRO A 1 85 ? 9.828 8.557 -12.675 1.00 78.31 85 PRO A C 1
ATOM 627 O O . PRO A 1 85 ? 10.267 9.372 -11.861 1.00 78.31 85 PRO A O 1
ATOM 630 N N . GLU A 1 86 ? 8.770 7.785 -12.430 1.00 82.75 86 GLU A N 1
ATOM 631 C CA . GLU A 1 86 ? 8.066 7.788 -11.152 1.00 82.75 86 GLU A CA 1
ATOM 632 C C . GLU A 1 86 ? 8.956 7.180 -10.060 1.00 82.75 86 GLU A C 1
ATOM 634 O O . GLU A 1 86 ? 9.656 6.183 -10.267 1.00 82.75 86 GLU A O 1
ATOM 639 N N . ASN A 1 87 ? 8.909 7.752 -8.858 1.00 88.62 87 ASN A N 1
ATOM 640 C CA . ASN A 1 87 ? 9.622 7.230 -7.698 1.00 88.62 87 ASN A CA 1
ATOM 641 C C . ASN A 1 87 ? 8.872 6.042 -7.078 1.00 88.62 87 ASN A C 1
ATOM 643 O O . ASN A 1 87 ? 8.412 6.109 -5.941 1.00 88.62 87 ASN A O 1
ATOM 647 N N . ILE A 1 88 ? 8.814 4.920 -7.796 1.00 87.50 88 ILE A N 1
ATOM 648 C CA . ILE A 1 88 ? 8.060 3.710 -7.409 1.00 87.50 88 ILE A CA 1
ATOM 649 C C . ILE A 1 88 ? 8.465 3.189 -6.015 1.00 87.50 88 ILE A C 1
ATOM 651 O O . ILE A 1 88 ? 7.656 2.635 -5.270 1.00 87.50 88 ILE A O 1
ATOM 655 N N . LYS A 1 89 ? 9.729 3.405 -5.623 1.00 89.19 89 LYS A N 1
ATOM 656 C CA . LYS A 1 89 ? 10.234 3.064 -4.284 1.00 89.19 89 LYS A CA 1
ATOM 657 C C . LYS A 1 89 ? 9.519 3.847 -3.180 1.00 89.19 89 LYS A C 1
ATOM 659 O O . LYS A 1 89 ? 9.179 3.257 -2.161 1.00 89.19 89 LYS A O 1
ATOM 664 N N . LEU A 1 90 ? 9.287 5.146 -3.385 1.00 92.56 90 LEU A N 1
ATOM 665 C CA . LEU A 1 90 ? 8.584 5.986 -2.414 1.00 92.56 90 LEU A CA 1
ATOM 666 C C . LEU A 1 90 ? 7.125 5.561 -2.299 1.00 92.56 90 LEU A C 1
ATOM 668 O O . LEU A 1 90 ? 6.652 5.364 -1.185 1.00 92.56 90 LEU A O 1
ATOM 672 N N . THR A 1 91 ? 6.455 5.322 -3.429 1.00 91.94 91 THR A N 1
ATOM 673 C CA . THR A 1 91 ? 5.071 4.832 -3.449 1.00 91.94 91 THR A CA 1
ATOM 674 C C . THR A 1 91 ? 4.941 3.542 -2.635 1.00 91.94 91 THR A C 1
ATOM 676 O O . THR A 1 91 ? 4.092 3.446 -1.753 1.00 91.94 91 THR A O 1
ATOM 679 N N . ARG A 1 92 ? 5.847 2.573 -2.832 1.00 93.56 92 ARG A N 1
ATOM 680 C CA . ARG A 1 92 ? 5.826 1.309 -2.081 1.00 93.56 92 ARG A CA 1
ATOM 681 C C . ARG A 1 92 ? 6.060 1.501 -0.579 1.00 93.56 92 ARG A C 1
ATOM 683 O O . ARG A 1 92 ? 5.367 0.876 0.218 1.00 93.56 92 ARG A O 1
ATOM 690 N N . ILE A 1 93 ? 7.013 2.350 -0.185 1.00 95.44 93 ILE A N 1
ATOM 691 C CA . ILE A 1 93 ? 7.283 2.632 1.235 1.00 95.44 93 ILE A CA 1
ATOM 692 C C . ILE A 1 93 ? 6.061 3.277 1.888 1.00 95.44 93 ILE A C 1
ATOM 694 O O . ILE A 1 93 ? 5.658 2.838 2.960 1.00 95.44 93 ILE A O 1
ATOM 698 N N . LEU A 1 94 ? 5.445 4.266 1.236 1.00 95.88 94 LEU A N 1
ATOM 699 C CA . LEU A 1 94 ? 4.259 4.942 1.762 1.00 95.88 94 LEU A CA 1
ATOM 700 C C . LEU A 1 94 ? 3.094 3.970 1.963 1.00 95.88 94 LEU A C 1
ATOM 702 O O . LEU A 1 94 ? 2.456 4.007 3.011 1.00 95.88 94 LEU A O 1
ATOM 706 N N . VAL A 1 95 ? 2.859 3.058 1.014 1.00 96.31 95 VAL A N 1
ATOM 707 C CA . VAL A 1 95 ? 1.805 2.042 1.150 1.00 96.31 95 VAL A CA 1
ATOM 708 C C . VAL A 1 95 ? 2.092 1.090 2.314 1.00 96.31 95 VAL A C 1
ATOM 710 O O . VAL A 1 95 ? 1.197 0.817 3.113 1.00 96.31 95 VAL A O 1
ATOM 713 N N . ILE A 1 96 ? 3.333 0.614 2.459 1.00 96.88 96 ILE A N 1
ATOM 714 C CA . ILE A 1 96 ? 3.711 -0.296 3.553 1.00 96.88 96 ILE A CA 1
ATOM 715 C C . ILE A 1 96 ? 3.582 0.405 4.909 1.00 96.88 96 ILE A C 1
ATOM 717 O O . ILE A 1 96 ? 2.953 -0.130 5.819 1.00 96.88 96 ILE A O 1
ATOM 721 N N . VAL A 1 97 ? 4.144 1.608 5.040 1.00 97.88 97 VAL A N 1
ATOM 722 C CA . VAL A 1 97 ? 4.104 2.387 6.285 1.00 97.88 97 VAL A CA 1
ATOM 723 C C . VAL A 1 97 ? 2.665 2.753 6.649 1.00 97.88 97 VAL A C 1
ATOM 725 O O . VAL A 1 97 ? 2.280 2.581 7.800 1.00 97.88 97 VAL A O 1
ATOM 728 N N . GLY A 1 98 ? 1.847 3.182 5.683 1.00 97.12 98 GLY A N 1
ATOM 729 C CA . GLY A 1 98 ? 0.427 3.468 5.903 1.00 97.12 98 GLY A CA 1
ATOM 730 C C . GLY A 1 98 ? -0.364 2.235 6.348 1.00 97.12 98 GLY A C 1
ATOM 731 O O . GLY A 1 98 ? -1.141 2.314 7.297 1.00 97.12 98 GLY A O 1
ATOM 732 N N . SER A 1 99 ? -0.108 1.075 5.734 1.00 97.00 99 SER A N 1
ATOM 733 C CA . SER A 1 99 ? -0.759 -0.191 6.108 1.00 97.00 99 SER A CA 1
ATOM 734 C C . SER A 1 99 ? -0.372 -0.637 7.522 1.00 97.00 99 SER A C 1
ATOM 736 O O . SER A 1 99 ? -1.234 -1.040 8.297 1.00 97.00 99 SER A O 1
ATOM 738 N N . LEU A 1 100 ? 0.910 -0.521 7.889 1.00 96.94 100 LEU A N 1
ATOM 739 C CA . LEU A 1 100 ? 1.382 -0.803 9.249 1.00 96.94 100 LEU A CA 1
ATOM 740 C C . LEU A 1 100 ? 0.814 0.188 10.270 1.00 96.94 100 LEU A C 1
ATOM 742 O O . LEU A 1 100 ? 0.470 -0.218 11.377 1.00 96.94 100 LEU A O 1
ATOM 746 N N . GLY A 1 101 ? 0.671 1.461 9.894 1.00 96.69 101 GLY A N 1
ATOM 747 C CA . GLY A 1 101 ? 0.008 2.476 10.708 1.00 96.69 101 GLY A CA 1
ATOM 748 C C . GLY A 1 101 ? -1.434 2.087 11.029 1.00 96.69 101 GLY A C 1
ATOM 749 O O . GLY A 1 101 ? -1.800 2.030 12.201 1.00 96.69 101 GLY A O 1
ATOM 750 N N . LEU A 1 102 ? -2.220 1.717 10.014 1.00 95.06 102 LEU A N 1
ATOM 751 C CA . LEU A 1 102 ? -3.593 1.228 10.196 1.00 95.06 102 LEU A CA 1
ATOM 752 C C . LEU A 1 102 ? -3.652 -0.014 11.097 1.00 95.06 102 LEU A C 1
ATOM 754 O O . LEU A 1 102 ? -4.488 -0.087 11.993 1.00 95.06 102 LEU A O 1
ATOM 758 N N . LEU A 1 103 ? -2.736 -0.968 10.909 1.00 94.75 103 LEU A N 1
ATOM 759 C CA . LEU A 1 103 ? -2.685 -2.184 11.723 1.00 94.75 103 LEU A CA 1
ATOM 760 C C . LEU A 1 103 ? -2.305 -1.896 13.182 1.00 94.75 103 LEU A C 1
ATOM 762 O O . LEU A 1 103 ? -2.832 -2.527 14.094 1.00 94.75 103 LEU A O 1
ATOM 766 N N . SER A 1 104 ? -1.424 -0.918 13.412 1.00 94.44 104 SER A N 1
ATOM 767 C CA . SER A 1 104 ? -1.039 -0.494 14.761 1.00 94.44 104 SER A CA 1
ATOM 768 C C . SER A 1 104 ? -2.221 0.075 15.543 1.00 94.44 104 SER A C 1
ATOM 770 O O . SER A 1 104 ? -2.304 -0.133 16.750 1.00 94.44 104 SER A O 1
ATOM 772 N N . MET A 1 105 ? -3.180 0.707 14.857 1.00 92.50 105 MET A N 1
ATOM 773 C CA . MET A 1 105 ? -4.384 1.242 15.490 1.00 92.50 105 MET A CA 1
ATOM 774 C C . MET A 1 105 ? -5.313 0.142 15.997 1.00 92.50 105 MET A C 1
ATOM 776 O O . MET A 1 105 ? -6.077 0.408 16.911 1.00 92.50 105 MET A O 1
ATOM 780 N N . VAL A 1 106 ? -5.229 -1.090 15.481 1.00 91.44 106 VAL A N 1
ATOM 781 C CA . VAL A 1 106 ? -6.004 -2.235 15.998 1.00 91.44 106 VAL A CA 1
ATOM 782 C C . VAL A 1 106 ? -5.552 -2.618 17.416 1.00 91.44 106 VAL A C 1
ATOM 784 O O . VAL A 1 106 ? -6.337 -3.147 18.200 1.00 91.44 106 VAL A O 1
ATOM 787 N N . LEU A 1 107 ? -4.301 -2.313 17.781 1.00 88.69 107 LEU A N 1
ATOM 788 C CA . LEU A 1 107 ? -3.741 -2.541 19.115 1.00 88.69 107 LEU A CA 1
ATOM 789 C C . LEU A 1 107 ? -4.187 -1.423 20.077 1.00 88.69 107 LEU A C 1
ATOM 791 O O . LEU A 1 107 ? -3.388 -0.605 20.526 1.00 88.69 107 LEU A O 1
ATOM 795 N N . GLY A 1 108 ? -5.482 -1.364 20.374 1.00 85.56 108 GLY A N 1
ATOM 796 C CA . GLY A 1 108 ? -6.088 -0.355 21.243 1.00 85.56 108 GLY A CA 1
ATOM 797 C C . GLY A 1 108 ? -7.308 -0.888 21.991 1.00 85.56 108 GLY A C 1
ATOM 798 O O . GLY A 1 108 ? -7.766 -2.004 21.748 1.00 85.56 108 GLY A O 1
ATOM 799 N N . ASN A 1 109 ? -7.838 -0.095 22.926 1.00 87.38 109 ASN A N 1
ATOM 800 C CA . ASN A 1 109 ? -9.052 -0.435 23.674 1.00 87.38 109 ASN A CA 1
ATOM 801 C C . ASN A 1 109 ? -10.305 -0.236 22.801 1.00 87.38 109 ASN A C 1
ATOM 803 O O . ASN A 1 109 ? -11.049 0.730 22.973 1.00 87.38 109 ASN A O 1
ATOM 807 N N . HIS A 1 110 ? -10.507 -1.141 21.847 1.00 84.69 110 HIS A N 1
ATOM 808 C CA . HIS A 1 110 ? -11.645 -1.129 20.932 1.00 84.69 110 HIS A CA 1
ATOM 809 C C . HIS A 1 110 ? -12.784 -1.984 21.477 1.00 84.69 110 HIS A C 1
ATOM 811 O O . HIS A 1 110 ? -12.653 -3.197 21.607 1.00 84.69 110 HIS A O 1
ATOM 817 N N . GLN A 1 111 ? -13.919 -1.351 21.779 1.00 85.69 111 GLN A N 1
ATOM 818 C CA . GLN A 1 111 ? -15.138 -2.042 22.231 1.00 85.69 111 GLN A CA 1
ATOM 819 C C . GLN A 1 111 ? -15.992 -2.551 21.054 1.00 85.69 111 GLN A C 1
ATOM 821 O O . GLN A 1 111 ? -16.823 -3.442 21.218 1.00 85.69 111 GLN A O 1
ATOM 826 N N . GLY A 1 112 ? -15.808 -1.980 19.858 1.00 85.88 112 GLY A N 1
ATOM 827 C CA . GLY A 1 112 ? -16.570 -2.312 18.656 1.00 85.88 112 GLY A CA 1
ATOM 828 C C . GLY A 1 112 ? -15.742 -3.075 17.622 1.00 85.88 112 GLY A C 1
ATOM 829 O O . GLY A 1 112 ? -14.673 -2.631 17.220 1.00 85.88 112 GLY A O 1
ATOM 830 N N . ASN A 1 113 ? -16.278 -4.188 17.114 1.00 89.56 113 ASN A N 1
ATOM 831 C CA . ASN A 1 113 ? -15.601 -4.998 16.089 1.00 89.56 113 ASN A CA 1
ATOM 832 C C . ASN A 1 113 ? -15.739 -4.447 14.662 1.00 89.56 113 ASN A C 1
ATOM 834 O O . ASN A 1 113 ? -14.978 -4.839 13.779 1.00 89.56 113 ASN A O 1
ATOM 838 N N . VAL A 1 114 ? -16.700 -3.550 14.421 1.00 94.12 114 VAL A N 1
ATOM 839 C CA . VAL A 1 114 ? -16.923 -2.969 13.086 1.00 94.12 114 VAL A CA 1
ATOM 840 C C . VAL A 1 114 ? -15.717 -2.137 12.652 1.00 94.12 114 VAL A C 1
ATOM 842 O O . VAL A 1 114 ? -15.286 -2.245 11.509 1.00 94.12 114 VAL A O 1
ATOM 845 N N . GLU A 1 115 ? -15.127 -1.366 13.566 1.00 92.00 115 GLU A N 1
ATOM 846 C CA . GLU A 1 115 ? -13.924 -0.575 13.285 1.00 92.00 115 GLU A CA 1
ATOM 847 C C . GLU A 1 115 ? -12.733 -1.471 12.929 1.00 92.00 115 GLU A C 1
ATOM 849 O O . GLU A 1 115 ? -12.079 -1.252 11.910 1.00 92.00 115 GLU A O 1
ATOM 854 N N . ASN A 1 116 ? -12.520 -2.548 13.691 1.00 93.56 116 ASN A N 1
ATOM 855 C CA . ASN A 1 116 ? -11.460 -3.519 13.413 1.00 93.56 116 ASN A CA 1
ATOM 856 C C . ASN A 1 116 ? -11.596 -4.139 12.015 1.00 93.56 116 ASN A C 1
ATOM 858 O O . ASN A 1 116 ? -10.590 -4.318 11.330 1.00 93.56 116 ASN A O 1
ATOM 862 N N . LEU A 1 117 ? -12.822 -4.425 11.562 1.00 94.56 117 LEU A N 1
ATOM 863 C CA . LEU A 1 117 ? -13.054 -4.972 10.224 1.00 94.56 117 LEU A CA 1
ATOM 864 C C . LEU A 1 117 ? -12.616 -3.994 9.124 1.00 94.56 117 LEU A C 1
ATOM 866 O O . LEU A 1 117 ? -11.976 -4.407 8.158 1.00 94.56 117 LEU A O 1
ATOM 870 N N . TRP A 1 118 ? -12.909 -2.701 9.286 1.00 94.00 118 TRP A N 1
ATOM 871 C CA . TRP A 1 118 ? -12.481 -1.668 8.341 1.00 94.00 118 TRP A CA 1
ATOM 872 C C . TRP A 1 118 ? -10.971 -1.428 8.385 1.00 94.00 118 TRP A C 1
ATOM 874 O O . TRP A 1 118 ? -10.344 -1.357 7.329 1.00 94.00 118 TRP A O 1
ATOM 884 N N . LEU A 1 119 ? -10.369 -1.358 9.575 1.00 94.88 119 LEU A N 1
ATOM 885 C CA . LEU A 1 119 ? -8.922 -1.170 9.731 1.00 94.88 119 LEU A CA 1
ATOM 886 C C . LEU A 1 119 ? -8.136 -2.326 9.107 1.00 94.88 119 LEU A C 1
ATOM 888 O O . LEU A 1 119 ? -7.226 -2.099 8.306 1.00 94.88 119 LEU A O 1
ATOM 892 N N . VAL A 1 120 ? -8.520 -3.566 9.421 1.00 95.88 120 VAL A N 1
ATOM 893 C CA . VAL A 1 120 ? -7.885 -4.763 8.858 1.00 95.88 120 VAL A CA 1
ATOM 894 C C . VAL A 1 120 ? -8.156 -4.862 7.360 1.00 95.88 120 VAL A C 1
ATOM 896 O O . VAL A 1 120 ? -7.232 -5.155 6.607 1.00 95.88 120 VAL A O 1
ATOM 899 N N . GLY A 1 121 ? -9.378 -4.571 6.906 1.00 96.94 121 GLY A N 1
ATOM 900 C CA . GLY A 1 121 ? -9.730 -4.587 5.486 1.00 96.94 121 GLY A CA 1
ATOM 901 C C . GLY A 1 121 ? -8.903 -3.599 4.661 1.00 96.94 121 GLY A C 1
ATOM 902 O O . GLY A 1 121 ? -8.317 -3.976 3.645 1.00 96.94 121 GLY A O 1
ATOM 903 N N . LEU A 1 122 ? -8.783 -2.350 5.120 1.00 96.94 122 LEU A N 1
ATOM 904 C CA . LEU A 1 122 ? -7.9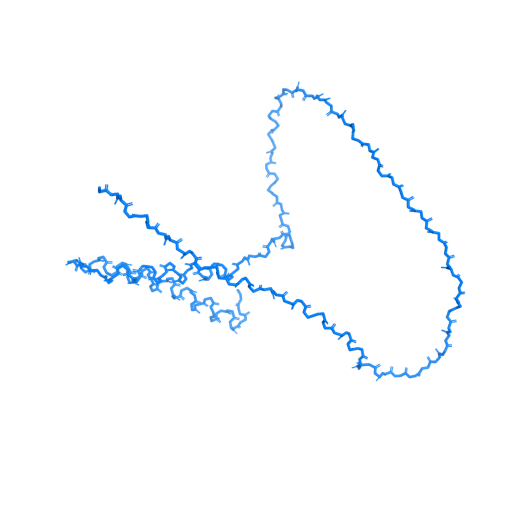76 -1.332 4.446 1.00 96.94 122 LEU A CA 1
ATOM 905 C C . LEU A 1 122 ? -6.484 -1.674 4.485 1.00 96.94 122 LEU A C 1
ATOM 907 O O . LEU A 1 122 ? -5.820 -1.604 3.449 1.00 96.94 122 LEU A O 1
ATOM 911 N N . ALA A 1 123 ? -5.957 -2.117 5.629 1.00 97.00 123 ALA A N 1
ATOM 912 C CA . ALA A 1 123 ? -4.560 -2.533 5.730 1.00 97.00 123 ALA A CA 1
ATOM 913 C C . ALA A 1 123 ? -4.248 -3.726 4.808 1.00 97.00 123 ALA A C 1
ATOM 915 O O . ALA A 1 123 ? -3.250 -3.713 4.084 1.00 97.00 123 ALA A O 1
ATOM 916 N N . ALA A 1 124 ? -5.128 -4.730 4.776 1.00 97.69 124 ALA A N 1
ATOM 917 C CA . ALA A 1 124 ? -5.004 -5.885 3.895 1.00 97.69 124 ALA A CA 1
ATOM 918 C C . ALA A 1 124 ? -5.072 -5.484 2.417 1.00 97.69 124 ALA A C 1
ATOM 920 O O . ALA A 1 124 ? -4.315 -6.022 1.612 1.00 97.69 124 ALA A O 1
ATOM 921 N N . SER A 1 125 ? -5.915 -4.511 2.055 1.00 97.62 125 SER A N 1
ATOM 922 C CA . SER A 1 125 ? -5.994 -4.011 0.679 1.00 97.62 125 SER A CA 1
ATOM 923 C C . SER A 1 125 ? -4.681 -3.364 0.216 1.00 97.62 125 SER A C 1
ATOM 925 O O . SER A 1 125 ? -4.198 -3.668 -0.875 1.00 97.62 125 SER A O 1
ATOM 927 N N . GLY A 1 126 ? -4.042 -2.552 1.068 1.00 97.06 126 GLY A N 1
ATOM 928 C CA . GLY A 1 126 ? -2.757 -1.916 0.764 1.00 97.06 126 GLY A CA 1
ATOM 929 C C . GLY A 1 126 ? -1.623 -2.931 0.617 1.00 97.06 126 GLY A C 1
ATOM 930 O O . GLY A 1 126 ? -0.871 -2.901 -0.359 1.00 97.06 126 GLY A O 1
ATOM 931 N N . LEU A 1 127 ? -1.532 -3.887 1.545 1.00 96.50 127 LEU A N 1
ATOM 932 C CA . LEU A 1 127 ? -0.576 -4.996 1.462 1.00 96.50 127 LEU A CA 1
ATOM 933 C C . LEU A 1 127 ? -0.821 -5.877 0.230 1.00 96.50 127 LEU A C 1
ATOM 935 O O . LEU A 1 127 ? 0.128 -6.212 -0.480 1.00 96.50 127 LEU A O 1
ATOM 939 N N . GLY A 1 128 ? -2.081 -6.200 -0.066 1.00 97.31 128 GLY A N 1
ATOM 940 C CA . GLY A 1 128 ? -2.477 -6.958 -1.250 1.00 97.31 128 GLY A CA 1
ATOM 941 C C . GLY A 1 128 ? -2.040 -6.271 -2.541 1.00 97.31 128 GLY A C 1
ATOM 942 O O . GLY A 1 128 ? -1.448 -6.915 -3.405 1.00 97.31 128 GLY A O 1
ATOM 943 N N . TRP A 1 129 ? -2.221 -4.951 -2.637 1.00 96.38 129 TRP A N 1
ATOM 944 C CA . TRP A 1 129 ? -1.747 -4.166 -3.777 1.00 96.38 129 TRP A CA 1
ATOM 945 C C . TRP A 1 129 ? -0.230 -4.277 -3.977 1.00 96.38 129 TRP A C 1
ATOM 947 O O . TRP A 1 129 ? 0.234 -4.475 -5.097 1.00 96.38 129 TRP A O 1
ATOM 957 N N . VAL A 1 130 ? 0.559 -4.203 -2.898 1.00 94.75 130 VAL A N 1
ATOM 958 C CA . VAL A 1 130 ? 2.026 -4.350 -2.971 1.00 94.75 130 VAL A CA 1
ATOM 959 C C . VAL A 1 130 ? 2.426 -5.745 -3.446 1.00 94.75 130 VAL A C 1
ATOM 961 O O . VAL A 1 130 ? 3.369 -5.876 -4.228 1.00 94.75 130 VAL A O 1
ATOM 964 N N . VAL A 1 131 ? 1.720 -6.784 -2.995 1.00 95.38 131 VAL A N 1
ATOM 965 C CA . VAL A 1 131 ? 1.969 -8.160 -3.440 1.00 95.38 131 VAL A CA 1
ATOM 966 C C . VAL A 1 131 ? 1.624 -8.316 -4.919 1.00 95.38 131 VAL A C 1
ATOM 968 O O . VAL A 1 131 ? 2.438 -8.859 -5.663 1.00 95.38 131 VAL A O 1
ATOM 971 N N . ILE A 1 132 ? 0.480 -7.793 -5.369 1.00 94.88 132 ILE A N 1
ATOM 972 C CA . ILE A 1 132 ? 0.080 -7.816 -6.782 1.00 94.88 132 ILE A CA 1
ATOM 973 C C . ILE A 1 132 ? 1.116 -7.083 -7.639 1.00 94.88 132 ILE A C 1
ATOM 975 O O . ILE A 1 132 ? 1.602 -7.653 -8.611 1.00 94.88 132 ILE A O 1
ATOM 979 N N . ASP A 1 133 ? 1.529 -5.872 -7.250 1.00 92.50 133 ASP A N 1
ATOM 980 C CA . ASP A 1 133 ? 2.582 -5.111 -7.937 1.00 92.50 133 ASP A CA 1
ATOM 981 C C . ASP A 1 133 ? 3.908 -5.889 -7.985 1.00 92.50 133 ASP A C 1
ATOM 983 O O . ASP A 1 133 ? 4.607 -5.884 -9.000 1.00 92.50 133 ASP A O 1
ATOM 987 N N . TRP A 1 134 ? 4.263 -6.599 -6.911 1.00 92.00 134 TRP A N 1
ATOM 988 C CA . TRP A 1 134 ? 5.467 -7.426 -6.881 1.00 92.00 134 TRP A CA 1
ATOM 989 C C . TRP A 1 134 ? 5.378 -8.630 -7.823 1.00 92.00 134 TRP A C 1
ATOM 991 O O . TRP A 1 134 ? 6.330 -8.874 -8.565 1.00 92.00 134 TRP A O 1
ATOM 1001 N N . VAL A 1 135 ? 4.253 -9.349 -7.831 1.00 94.50 135 VAL A N 1
ATOM 1002 C CA . VAL A 1 135 ? 4.018 -10.486 -8.735 1.00 94.50 135 VAL A CA 1
ATOM 1003 C C . VAL A 1 135 ? 3.998 -10.019 -10.188 1.00 94.50 135 VAL A C 1
ATOM 1005 O O . VAL A 1 135 ? 4.674 -10.607 -11.027 1.00 94.50 135 VAL A O 1
ATOM 1008 N N . LEU A 1 136 ? 3.305 -8.920 -10.488 1.00 92.81 136 LEU A N 1
ATOM 1009 C CA . LEU A 1 136 ? 3.215 -8.367 -11.838 1.00 92.81 136 LEU A CA 1
ATOM 1010 C C . LEU A 1 136 ? 4.620 -8.028 -12.371 1.00 92.81 136 LEU A C 1
ATOM 1012 O O . LEU A 1 136 ? 5.036 -8.523 -13.418 1.00 92.81 136 LEU A O 1
ATOM 1016 N N . ARG A 1 137 ? 5.433 -7.335 -11.560 1.00 88.56 137 ARG A N 1
ATOM 1017 C CA . ARG A 1 137 ? 6.831 -7.009 -11.897 1.00 88.56 137 ARG A CA 1
ATOM 1018 C C . ARG A 1 137 ? 7.748 -8.225 -12.002 1.00 88.56 137 ARG A C 1
ATOM 1020 O O . ARG A 1 137 ? 8.717 -8.171 -12.756 1.00 88.56 137 ARG A O 1
ATOM 1027 N N . ARG A 1 138 ? 7.492 -9.292 -11.240 1.00 88.88 138 ARG A N 1
ATOM 1028 C CA . ARG A 1 138 ? 8.237 -10.560 -11.330 1.00 88.88 138 ARG A CA 1
ATOM 1029 C C . ARG A 1 138 ? 7.917 -11.304 -12.620 1.00 88.88 138 ARG A C 1
ATOM 1031 O O . ARG A 1 138 ? 8.817 -11.896 -13.205 1.00 88.88 138 ARG A O 1
ATOM 1038 N N . ASN A 1 139 ? 6.667 -11.239 -13.062 1.00 92.31 139 ASN A N 1
ATOM 1039 C CA . ASN A 1 139 ? 6.183 -11.970 -14.226 1.00 92.31 139 ASN A CA 1
ATOM 1040 C C . ASN A 1 139 ? 6.452 -11.227 -15.544 1.00 92.31 139 ASN A C 1
ATOM 1042 O O . ASN A 1 139 ? 6.213 -11.779 -16.612 1.00 92.31 139 ASN A O 1
ATOM 1046 N N . GLY A 1 140 ? 6.957 -9.990 -15.486 1.00 84.50 140 GLY A N 1
ATOM 1047 C CA . GLY A 1 140 ? 7.296 -9.191 -16.667 1.00 84.50 140 GLY A CA 1
ATOM 1048 C C . GLY A 1 140 ? 6.085 -8.591 -17.384 1.00 84.50 140 GLY A C 1
ATOM 1049 O O . GLY A 1 140 ? 6.264 -7.853 -18.350 1.00 84.50 140 GLY A O 1
ATOM 1050 N N . LEU A 1 141 ? 4.873 -8.852 -16.889 1.00 74.06 141 LEU A N 1
ATOM 1051 C CA . LEU A 1 141 ? 3.687 -8.104 -17.275 1.00 74.06 141 LEU A CA 1
ATOM 1052 C C . LEU A 1 141 ? 3.781 -6.734 -16.588 1.00 74.06 141 LEU A C 1
ATOM 1054 O O . LEU A 1 141 ? 4.158 -6.639 -15.421 1.00 74.06 141 LEU A O 1
ATOM 1058 N N . ARG A 1 142 ? 3.547 -5.662 -17.338 1.00 62.97 142 ARG A N 1
ATOM 1059 C CA . ARG A 1 142 ? 3.452 -4.296 -16.818 1.00 62.97 142 ARG A CA 1
ATOM 1060 C C . ARG A 1 142 ? 2.038 -3.799 -17.015 1.00 62.97 142 ARG A C 1
ATOM 1062 O O . ARG A 1 142 ? 1.480 -4.115 -18.087 1.00 62.97 142 ARG A O 1
#

Secondary structure (DSSP, 8-state):
-PPP--------PPP-----------------------PPP--------------------------------------GGGSPPP-HHHHHHHHHHHHHHHHHHHSS----HHHHHHHHHHHHHHHHHHHHHHHHHHHT--

Sequence (142 aa):
MLPARVSISIPAWPVPVSRTARSSVSCDSQQITAARCVPPSPACQTIGVALRGPHRQGVKDVPGSALKEHHVADEPITSPDQRKPENIKLTRILVIVGSLGLLSMVLGNHQGNVENLWLVGLAASGLGWVVIDWVLRRNGLR

Radius of gyration: 32.2 Å; chains: 1; bounding box: 69×59×86 Å

Foldseek 3Di:
DDDDDDDDDDDDDDDDPPPPPPDDDDPDDDPDDDDDDDDDDDDDDDDDDDDDDDDDDDDDDDPDDDDPPPPPPPPPPQDPVNDDDDPVVVVLVCLLVVLVVLVVVLPDDDPDCVSVCVSPVSSVVSVVVSVVVVVCVVVVND

pLDDT: mean 70.02, std 20.4, range [38.66, 97.88]